Protein AF-A0A6I0E2K1-F1 (afdb_monomer_lite)

Radius of gyration: 10.84 Å; chains: 1; bounding box: 23×18×30 Å

S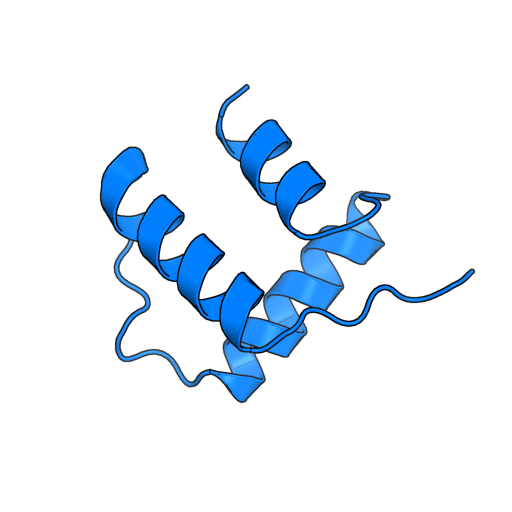econdary structure (DSSP, 8-state):
-PPP---HHHHHHHHHHHHHHH----TTS-HHHHHHHHHHHHHHTT--SHHHHHHHH--

Structure (mmCIF, N/CA/C/O backbone):
data_AF-A0A6I0E2K1-F1
#
_entry.id   AF-A0A6I0E2K1-F1
#
loop_
_atom_site.group_PDB
_atom_site.id
_atom_site.type_symbol
_atom_site.label_atom_id
_atom_site.label_alt_id
_atom_site.la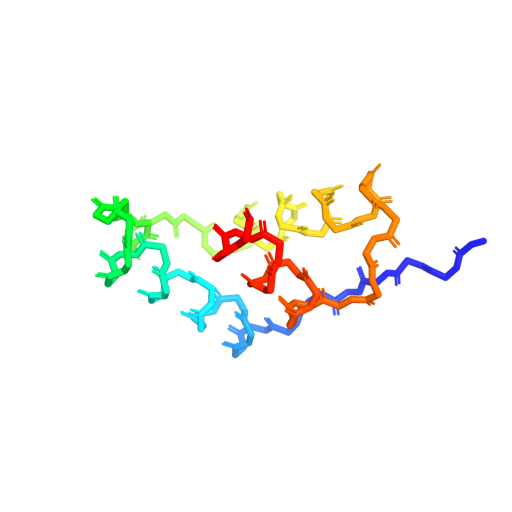bel_comp_id
_atom_site.label_asym_id
_atom_site.label_entity_id
_atom_site.label_seq_id
_atom_site.pdbx_PDB_ins_code
_atom_site.Cartn_x
_atom_site.Cartn_y
_atom_site.Cartn_z
_atom_site.occupancy
_atom_site.B_iso_or_equiv
_atom_site.auth_seq_id
_atom_site.auth_comp_id
_atom_site.auth_asym_id
_atom_site.auth_atom_id
_atom_site.pdbx_PDB_model_num
ATOM 1 N N . MET A 1 1 ? 10.288 -5.993 -20.590 1.00 58.12 1 MET A N 1
ATOM 2 C CA . MET A 1 1 ? 9.365 -5.090 -19.871 1.00 58.12 1 MET A CA 1
ATOM 3 C C . MET A 1 1 ? 9.987 -4.824 -18.510 1.00 58.12 1 MET A C 1
ATOM 5 O O . MET A 1 1 ? 10.330 -5.792 -17.841 1.00 58.12 1 MET A O 1
ATOM 9 N N . ILE A 1 2 ? 10.258 -3.565 -18.162 1.00 60.28 2 ILE A N 1
ATOM 10 C CA . ILE A 1 2 ? 10.849 -3.218 -16.861 1.00 60.28 2 ILE A CA 1
ATOM 11 C C . ILE A 1 2 ? 9.783 -3.521 -15.805 1.00 60.28 2 ILE A C 1
ATOM 13 O O . ILE A 1 2 ? 8.684 -2.983 -15.892 1.00 60.28 2 ILE A O 1
ATOM 17 N N . ARG A 1 3 ? 10.067 -4.444 -14.878 1.00 73.19 3 ARG A N 1
ATOM 18 C CA . ARG A 1 3 ? 9.174 -4.718 -13.746 1.00 73.19 3 ARG A CA 1
ATOM 19 C C . ARG A 1 3 ?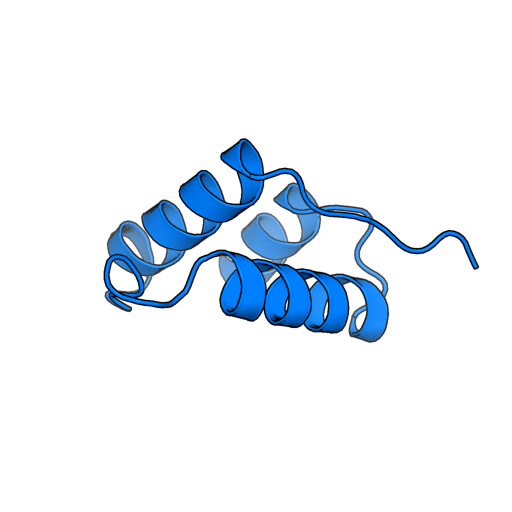 9.334 -3.588 -12.742 1.00 73.19 3 ARG A C 1
ATOM 21 O O . ARG A 1 3 ? 10.456 -3.325 -12.318 1.00 73.19 3 ARG A O 1
ATOM 28 N N . TYR A 1 4 ? 8.230 -2.949 -12.374 1.00 83.38 4 TYR A N 1
ATOM 29 C CA . TYR A 1 4 ? 8.234 -2.005 -11.265 1.00 83.38 4 TYR A CA 1
ATOM 30 C C . TYR A 1 4 ? 8.376 -2.774 -9.947 1.00 83.38 4 TYR A C 1
ATOM 32 O O . TYR A 1 4 ? 7.651 -3.748 -9.719 1.00 83.38 4 TYR A O 1
ATOM 40 N N . GLU A 1 5 ? 9.316 -2.340 -9.110 1.00 87.88 5 GLU A N 1
ATOM 41 C CA . GLU A 1 5 ? 9.503 -2.828 -7.746 1.00 87.88 5 GLU A CA 1
ATOM 42 C C . GLU A 1 5 ? 9.071 -1.724 -6.781 1.00 87.88 5 GLU A C 1
ATOM 44 O O . GLU A 1 5 ? 9.637 -0.631 -6.784 1.00 87.88 5 GLU A O 1
ATOM 49 N N . ILE A 1 6 ? 8.055 -2.001 -5.965 1.00 90.69 6 ILE A N 1
ATOM 50 C CA . ILE A 1 6 ? 7.499 -1.001 -5.051 1.00 90.69 6 ILE A CA 1
ATOM 51 C C . ILE A 1 6 ? 8.354 -0.901 -3.780 1.00 90.69 6 ILE A C 1
ATOM 53 O O . ILE A 1 6 ? 8.766 -1.906 -3.183 1.00 90.69 6 ILE A O 1
ATOM 57 N N . GLY A 1 7 ? 8.625 0.327 -3.335 1.00 91.69 7 GLY A N 1
ATOM 58 C CA . GLY A 1 7 ? 9.336 0.583 -2.090 1.00 91.69 7 GLY A CA 1
ATOM 59 C C . GLY A 1 7 ? 8.506 0.210 -0.859 1.00 91.69 7 GLY A C 1
ATOM 60 O O . GLY A 1 7 ? 7.275 0.165 -0.887 1.00 91.69 7 GLY A O 1
ATOM 61 N N . ILE A 1 8 ? 9.171 -0.031 0.276 1.00 91.00 8 ILE A N 1
ATOM 62 C CA . ILE A 1 8 ? 8.464 -0.287 1.543 1.00 91.00 8 ILE A CA 1
ATOM 63 C C . ILE A 1 8 ? 7.693 0.946 2.037 1.00 91.00 8 ILE A C 1
ATOM 65 O O . ILE A 1 8 ? 6.640 0.801 2.654 1.00 91.00 8 ILE A O 1
ATOM 69 N N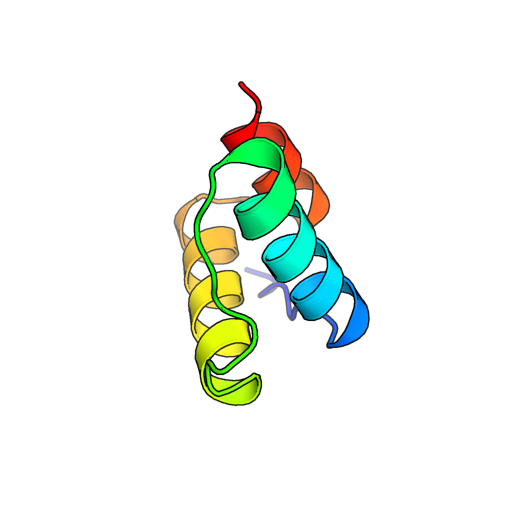 . VAL A 1 9 ? 8.200 2.148 1.746 1.00 92.81 9 VAL A N 1
ATOM 70 C CA . VAL A 1 9 ? 7.534 3.420 2.064 1.00 92.81 9 VAL A CA 1
ATOM 71 C C . VAL A 1 9 ? 6.251 3.552 1.246 1.00 92.81 9 VAL A C 1
ATOM 73 O O . VAL A 1 9 ? 5.184 3.733 1.827 1.00 92.81 9 VAL A O 1
AT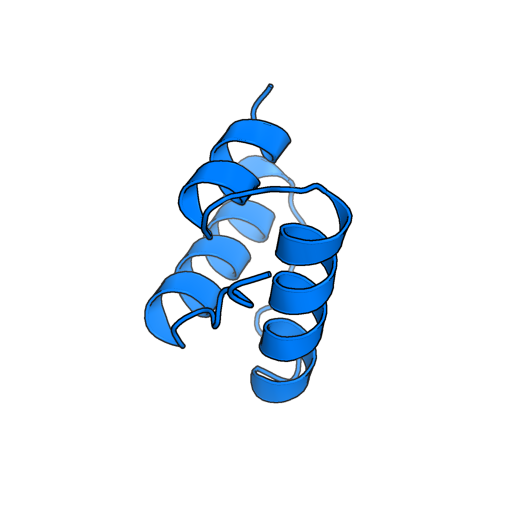OM 76 N N . ASP A 1 10 ? 6.329 3.333 -0.067 1.00 92.50 10 ASP A N 1
ATOM 77 C CA . ASP A 1 10 ? 5.169 3.383 -0.965 1.00 92.50 10 ASP A CA 1
ATOM 78 C C . ASP A 1 10 ? 4.133 2.316 -0.604 1.00 92.50 10 ASP A C 1
ATOM 80 O O . ASP A 1 10 ? 2.940 2.594 -0.545 1.00 92.50 10 ASP A O 1
ATOM 84 N N . THR A 1 11 ? 4.587 1.108 -0.253 1.00 93.69 11 THR A N 1
ATOM 85 C CA . THR A 1 11 ? 3.710 0.032 0.239 1.00 93.69 11 THR A CA 1
ATOM 86 C C . THR A 1 11 ? 2.909 0.489 1.461 1.00 93.69 11 THR A C 1
ATOM 88 O O . THR A 1 11 ? 1.706 0.246 1.534 1.00 93.69 11 THR A O 1
ATOM 91 N N . ARG A 1 12 ? 3.549 1.176 2.420 1.00 93.69 12 ARG A N 1
ATOM 92 C CA . ARG A 1 12 ? 2.857 1.720 3.601 1.00 93.69 12 ARG A CA 1
ATOM 93 C C . ARG A 1 12 ? 1.897 2.847 3.236 1.00 93.69 12 ARG A C 1
ATOM 95 O O . ARG A 1 12 ? 0.827 2.921 3.832 1.00 93.69 12 ARG A O 1
ATOM 102 N N . ASN A 1 13 ? 2.260 3.690 2.272 1.00 93.62 13 ASN A N 1
ATOM 103 C CA . ASN A 1 13 ? 1.386 4.752 1.789 1.00 93.62 13 ASN A CA 1
ATOM 104 C C . ASN A 1 13 ? 0.116 4.177 1.143 1.00 93.62 13 ASN A C 1
ATOM 106 O O . ASN A 1 13 ? -0.985 4.593 1.484 1.00 93.62 13 ASN A O 1
ATOM 110 N N . VAL A 1 14 ? 0.252 3.143 0.307 1.00 92.69 14 VAL A N 1
ATOM 111 C CA . VAL A 1 14 ? -0.893 2.435 -0.287 1.00 92.69 14 VAL A CA 1
ATOM 112 C C . VAL A 1 14 ? -1.770 1.793 0.790 1.00 92.69 14 VAL A C 1
ATOM 114 O O . VAL A 1 14 ? -2.984 1.943 0.736 1.00 92.69 14 VAL A O 1
ATOM 117 N N . ILE A 1 15 ? -1.187 1.126 1.795 1.00 94.19 15 ILE A N 1
ATOM 118 C CA . ILE A 1 15 ? -1.956 0.569 2.927 1.00 94.19 15 ILE A CA 1
ATOM 119 C C . ILE A 1 15 ? -2.758 1.665 3.636 1.00 94.19 15 ILE A C 1
ATOM 121 O O . ILE A 1 15 ? -3.922 1.454 3.963 1.00 94.19 15 ILE A O 1
ATOM 125 N N . LYS A 1 16 ? -2.144 2.830 3.864 1.00 94.38 16 LYS A N 1
ATOM 126 C CA . LYS A 1 16 ? -2.815 3.967 4.493 1.00 94.38 16 LYS A CA 1
ATOM 127 C C . LYS A 1 16 ? -3.985 4.467 3.643 1.00 94.38 16 LYS A C 1
ATOM 129 O O . LYS A 1 16 ? -5.073 4.608 4.173 1.00 94.38 16 LYS A O 1
ATOM 134 N N . ILE A 1 17 ? -3.787 4.668 2.342 1.00 93.56 17 ILE A N 1
ATOM 135 C CA . ILE A 1 17 ? -4.842 5.123 1.421 1.00 93.56 17 ILE A CA 1
ATOM 136 C C . ILE A 1 17 ? -5.995 4.115 1.361 1.00 93.56 17 ILE A C 1
ATOM 138 O O . ILE A 1 17 ? -7.156 4.500 1.407 1.00 93.56 17 ILE A O 1
ATOM 142 N N . LEU A 1 18 ? -5.693 2.813 1.315 1.00 93.00 18 LEU A N 1
ATOM 143 C CA . LEU A 1 18 ? -6.715 1.761 1.345 1.00 93.00 18 LEU A CA 1
ATOM 144 C C . LEU A 1 18 ? -7.567 1.807 2.620 1.00 93.00 18 LEU A C 1
ATOM 146 O O . LEU A 1 18 ? -8.768 1.550 2.555 1.00 93.00 18 LEU A O 1
ATOM 150 N N . LEU A 1 19 ? -6.965 2.155 3.756 1.00 95.12 19 LEU A N 1
ATOM 151 C CA . LEU A 1 19 ? -7.687 2.339 5.009 1.00 95.12 19 LEU A CA 1
ATOM 152 C C . LEU A 1 19 ? -8.492 3.645 5.017 1.00 95.12 19 LEU A C 1
ATOM 154 O O . LEU A 1 19 ? -9.681 3.612 5.322 1.00 95.12 19 LEU A O 1
ATOM 158 N N . ASP A 1 20 ? -7.854 4.766 4.683 1.00 94.38 20 ASP A N 1
ATOM 159 C CA . ASP A 1 20 ? -8.419 6.111 4.824 1.00 94.38 20 ASP A CA 1
ATOM 160 C C . ASP A 1 20 ? -9.544 6.375 3.804 1.00 94.38 20 ASP A C 1
ATOM 162 O O . ASP A 1 20 ? -10.602 6.881 4.179 1.00 94.38 20 ASP A O 1
ATOM 166 N N . ASP A 1 21 ? -9.353 5.983 2.539 1.00 93.25 21 ASP A N 1
ATOM 167 C CA . ASP A 1 21 ? -10.282 6.300 1.443 1.00 93.25 21 ASP A CA 1
ATOM 168 C C . ASP A 1 21 ? -11.311 5.181 1.200 1.00 93.25 21 ASP A C 1
ATOM 170 O O . ASP A 1 21 ? -12.419 5.442 0.730 1.00 93.25 21 ASP A O 1
ATOM 174 N N . PHE A 1 22 ? -10.961 3.926 1.516 1.00 91.81 22 PHE A N 1
ATOM 175 C CA . PHE A 1 22 ? -11.781 2.750 1.183 1.00 91.81 22 PHE A CA 1
ATOM 176 C C . PHE A 1 22 ? -12.183 1.891 2.391 1.00 91.81 22 PHE A C 1
ATOM 178 O O . PHE A 1 22 ? -12.979 0.964 2.234 1.00 91.81 22 PHE A O 1
ATOM 185 N N . GLY A 1 23 ? -11.661 2.164 3.592 1.00 93.56 23 GLY A N 1
ATOM 186 C CA . GLY A 1 23 ? -11.982 1.409 4.808 1.00 93.56 23 GLY A CA 1
ATOM 187 C C . GLY A 1 23 ? -11.383 -0.003 4.877 1.00 93.56 23 GLY A C 1
ATOM 188 O O . GLY A 1 23 ? -11.787 -0.789 5.735 1.00 93.56 23 GLY A O 1
ATOM 189 N N . TYR A 1 24 ? -10.435 -0.353 4.000 1.00 92.88 24 TYR A N 1
ATOM 190 C CA . TYR A 1 24 ? -9.778 -1.663 4.008 1.00 92.88 24 TYR A CA 1
ATOM 191 C C . TYR A 1 24 ? -8.514 -1.653 4.873 1.00 92.88 24 TYR A C 1
ATOM 193 O O . TYR A 1 24 ? -7.498 -1.057 4.513 1.00 92.88 24 TYR A O 1
ATOM 201 N N . ASP A 1 25 ? -8.549 -2.372 5.997 1.00 93.62 25 ASP A N 1
ATOM 202 C CA . ASP A 1 25 ? -7.411 -2.458 6.913 1.00 93.62 25 ASP A CA 1
ATOM 203 C C . ASP A 1 25 ? -6.443 -3.594 6.543 1.00 93.62 25 ASP A C 1
ATOM 205 O O . ASP A 1 25 ? -6.739 -4.779 6.701 1.00 93.62 25 ASP A O 1
ATOM 209 N N . PHE A 1 26 ? -5.253 -3.214 6.073 1.00 94.31 26 PHE A N 1
ATOM 210 C CA . PHE A 1 26 ? -4.141 -4.127 5.791 1.00 94.31 26 PHE A CA 1
ATOM 211 C C . PHE A 1 26 ? -2.936 -3.913 6.721 1.00 94.31 26 PHE A C 1
ATOM 213 O O . PHE A 1 26 ? -1.844 -4.397 6.424 1.00 94.31 26 PHE A O 1
ATOM 220 N N . ARG A 1 27 ? -3.083 -3.191 7.841 1.00 91.44 27 ARG A N 1
ATOM 221 C CA . ARG A 1 27 ? -1.946 -2.857 8.723 1.00 91.44 27 ARG A CA 1
ATOM 222 C C . ARG A 1 27 ? -1.301 -4.083 9.371 1.00 91.44 27 ARG A C 1
ATOM 224 O O . ARG A 1 27 ? -0.080 -4.111 9.505 1.00 91.44 27 ARG A O 1
ATOM 231 N N . ASP A 1 28 ? -2.100 -5.098 9.688 1.00 92.31 28 ASP A N 1
ATOM 232 C CA . ASP A 1 28 ? -1.631 -6.374 10.251 1.00 92.31 28 ASP A CA 1
ATOM 233 C C . ASP A 1 28 ? -1.240 -7.401 9.175 1.00 92.31 28 ASP A C 1
ATOM 235 O O . ASP A 1 28 ? -0.854 -8.535 9.469 1.00 92.31 28 ASP A O 1
ATOM 239 N N . TYR A 1 29 ? -1.330 -7.024 7.899 1.00 93.50 29 TYR A N 1
ATOM 240 C CA . TYR A 1 29 ? -0.977 -7.904 6.801 1.00 93.50 29 TYR A CA 1
ATOM 241 C C . TYR A 1 29 ? 0.547 -7.979 6.614 1.00 93.50 29 TYR A C 1
ATOM 243 O O . TYR A 1 29 ? 1.272 -6.990 6.725 1.00 93.50 29 TYR A O 1
ATOM 251 N N . ALA A 1 30 ? 1.057 -9.163 6.261 1.00 94.12 30 ALA A N 1
ATOM 252 C CA . ALA A 1 30 ? 2.485 -9.367 6.027 1.00 94.12 30 ALA A CA 1
ATOM 253 C C . ALA A 1 30 ? 3.008 -8.475 4.882 1.00 94.12 30 ALA A C 1
ATOM 255 O O . ALA A 1 30 ? 2.720 -8.721 3.707 1.00 94.12 30 ALA A O 1
ATOM 256 N N . LEU A 1 31 ? 3.832 -7.473 5.218 1.00 91.56 31 LEU A N 1
ATOM 257 C CA . LEU A 1 31 ? 4.316 -6.447 4.281 1.00 91.56 31 LEU A CA 1
ATOM 258 C C . LEU A 1 31 ? 4.981 -7.025 3.028 1.00 91.56 31 LEU A C 1
ATOM 260 O O . LEU A 1 31 ? 4.697 -6.569 1.927 1.00 91.56 31 LEU A O 1
ATOM 264 N N . THR A 1 32 ? 5.828 -8.049 3.160 1.00 91.94 32 THR A N 1
ATOM 265 C CA . THR A 1 32 ? 6.492 -8.685 2.008 1.00 91.94 32 THR A CA 1
ATOM 266 C C . THR A 1 32 ? 5.488 -9.329 1.053 1.00 91.94 32 THR A C 1
ATOM 268 O O . THR A 1 32 ? 5.632 -9.232 -0.166 1.00 91.94 32 THR A O 1
ATOM 271 N N . SER A 1 33 ? 4.455 -9.972 1.596 1.00 93.31 33 SER A N 1
ATOM 272 C CA . SER A 1 33 ? 3.382 -10.563 0.796 1.00 93.31 33 SER A CA 1
ATOM 273 C C . SER A 1 33 ? 2.539 -9.479 0.132 1.00 93.31 33 SER A C 1
ATOM 275 O O . SER A 1 33 ? 2.176 -9.625 -1.033 1.00 93.31 33 SER A O 1
ATOM 277 N N . PHE A 1 34 ? 2.263 -8.380 0.841 1.00 94.12 34 PHE A N 1
ATOM 278 C CA . PHE A 1 34 ? 1.495 -7.261 0.298 1.00 94.12 34 PHE A CA 1
ATOM 279 C C . PHE A 1 34 ? 2.246 -6.581 -0.837 1.00 94.12 34 PHE A C 1
ATOM 281 O O . PHE A 1 34 ? 1.696 -6.422 -1.919 1.00 94.12 34 PHE A O 1
ATOM 288 N N . LYS A 1 35 ? 3.534 -6.290 -0.617 1.00 93.25 35 LYS A N 1
ATOM 289 C CA . LYS A 1 35 ? 4.462 -5.743 -1.608 1.00 93.25 35 LYS A CA 1
ATOM 290 C C . LYS A 1 35 ? 4.378 -6.529 -2.918 1.00 93.25 35 LYS A C 1
ATOM 292 O O . LYS A 1 35 ? 4.063 -5.958 -3.955 1.00 93.25 35 LYS A O 1
ATOM 297 N N . ARG A 1 36 ? 4.542 -7.856 -2.855 1.00 92.94 36 ARG A N 1
ATOM 298 C CA . ARG A 1 36 ? 4.461 -8.736 -4.037 1.00 92.94 36 ARG A CA 1
ATOM 299 C C . ARG A 1 36 ? 3.104 -8.676 -4.740 1.00 92.94 36 ARG A C 1
ATOM 301 O O . ARG A 1 36 ? 3.045 -8.754 -5.964 1.00 92.94 36 ARG A O 1
ATOM 308 N N . ARG A 1 37 ? 2.006 -8.558 -3.984 1.00 93.25 37 ARG A N 1
ATOM 309 C CA . ARG A 1 37 ? 0.659 -8.410 -4.560 1.00 93.25 37 ARG A CA 1
ATOM 310 C C . ARG A 1 37 ? 0.497 -7.062 -5.252 1.00 93.25 37 ARG A C 1
ATOM 312 O O . ARG A 1 37 ? -0.001 -7.039 -6.370 1.00 93.25 37 ARG A O 1
ATOM 319 N N . LEU A 1 38 ? 0.951 -5.972 -4.636 1.00 93.00 38 LEU A N 1
ATOM 320 C CA . LEU A 1 38 ? 0.919 -4.643 -5.246 1.00 93.00 38 LE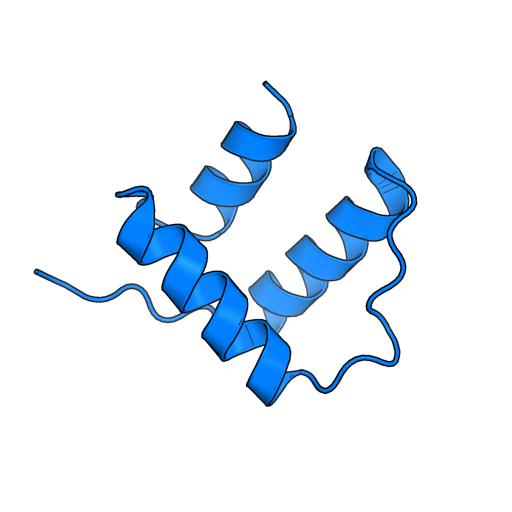U A CA 1
ATOM 321 C C . LEU A 1 38 ? 1.750 -4.602 -6.528 1.00 93.00 38 LEU A C 1
ATOM 323 O O . LEU A 1 38 ? 1.254 -4.154 -7.554 1.00 93.00 38 LEU A O 1
ATOM 327 N N . GLU A 1 39 ? 2.965 -5.150 -6.513 1.00 93.12 39 GLU A N 1
ATOM 328 C CA . GLU A 1 39 ? 3.798 -5.277 -7.715 1.00 93.12 39 GLU A CA 1
ATOM 329 C C . GLU A 1 39 ? 3.076 -6.057 -8.811 1.00 93.12 39 GLU A C 1
ATOM 331 O O . GLU A 1 39 ? 3.081 -5.655 -9.973 1.00 93.12 39 GLU A O 1
ATOM 336 N N . HIS A 1 40 ? 2.422 -7.165 -8.462 1.00 93.31 40 HIS A N 1
ATOM 337 C CA . HIS A 1 40 ? 1.648 -7.934 -9.426 1.00 93.31 40 HIS A CA 1
ATOM 338 C C . HIS A 1 40 ? 0.486 -7.121 -10.015 1.00 93.31 40 HIS A C 1
ATOM 340 O O . HIS A 1 40 ? 0.294 -7.130 -11.230 1.00 93.31 40 HIS A O 1
ATOM 346 N N . VAL A 1 41 ? -0.257 -6.382 -9.188 1.00 92.00 41 VAL A N 1
ATOM 347 C CA . VAL A 1 41 ? -1.364 -5.520 -9.633 1.00 92.00 41 VAL A CA 1
ATOM 348 C C . VAL A 1 41 ? -0.858 -4.394 -10.538 1.00 92.00 41 VAL A C 1
ATOM 350 O O . VAL A 1 41 ? -1.405 -4.202 -11.621 1.00 92.00 41 VAL A O 1
ATOM 353 N N . ILE A 1 42 ? 0.215 -3.701 -10.155 1.00 91.12 42 ILE A N 1
ATOM 354 C CA . ILE A 1 42 ? 0.818 -2.612 -10.939 1.00 91.12 42 ILE A CA 1
ATOM 355 C C . ILE A 1 42 ? 1.253 -3.128 -12.313 1.00 91.12 42 ILE A C 1
ATOM 357 O O . ILE A 1 42 ? 0.845 -2.591 -13.342 1.00 91.12 42 ILE A O 1
ATOM 361 N N . ASN A 1 43 ? 2.008 -4.229 -12.339 1.00 91.25 43 ASN A N 1
ATOM 362 C CA . ASN A 1 43 ? 2.519 -4.793 -13.585 1.00 91.25 43 ASN A CA 1
ATOM 363 C C . ASN A 1 43 ? 1.398 -5.365 -14.477 1.00 91.25 43 ASN A C 1
ATOM 365 O O . ASN A 1 43 ? 1.456 -5.211 -15.695 1.00 91.25 43 ASN A O 1
ATOM 369 N N . SER A 1 44 ? 0.377 -6.011 -13.899 1.00 91.25 44 SER A N 1
ATOM 370 C CA . SER A 1 44 ? -0.742 -6.591 -14.667 1.00 91.25 44 SER A CA 1
ATOM 371 C C . SER A 1 44 ? -1.682 -5.542 -15.259 1.00 91.25 44 SER A C 1
ATOM 373 O O . SER A 1 44 ? -2.274 -5.786 -16.306 1.00 91.25 44 SER A O 1
ATOM 375 N N . ASN A 1 45 ? -1.775 -4.366 -14.638 1.00 89.50 45 ASN A N 1
ATOM 376 C CA . ASN A 1 45 ? -2.582 -3.251 -15.130 1.00 89.50 45 ASN A CA 1
ATOM 377 C C . ASN A 1 45 ? -1.779 -2.257 -15.989 1.00 89.50 45 ASN A C 1
ATOM 379 O O . ASN A 1 45 ? -2.313 -1.226 -16.388 1.00 89.50 45 ASN A O 1
ATOM 383 N N . GLY A 1 46 ? -0.502 -2.541 -16.282 1.00 87.94 46 GLY A N 1
ATOM 384 C CA . GLY A 1 46 ? 0.355 -1.653 -17.078 1.00 87.94 46 GLY A CA 1
ATOM 385 C C . GLY A 1 46 ? 0.629 -0.300 -16.411 1.00 87.94 46 GLY A C 1
ATOM 386 O O . GLY A 1 46 ? 0.923 0.678 -17.099 1.00 87.94 46 GLY A O 1
ATOM 387 N N . LEU A 1 47 ? 0.513 -0.237 -15.083 1.00 89.62 47 LEU A N 1
ATOM 388 C CA . LEU A 1 47 ? 0.768 0.966 -14.301 1.00 89.62 47 LEU A CA 1
ATOM 389 C C . LEU A 1 47 ? 2.278 1.184 -14.169 1.00 89.62 47 LEU A C 1
ATOM 391 O O . LEU A 1 47 ? 3.062 0.233 -14.144 1.00 89.62 47 LEU A O 1
ATOM 395 N N . ARG A 1 48 ? 2.690 2.451 -14.105 1.00 85.69 48 ARG A N 1
ATOM 396 C CA . ARG A 1 48 ? 4.111 2.817 -14.023 1.00 85.69 48 ARG A CA 1
ATOM 397 C C . ARG A 1 48 ? 4.686 2.630 -12.622 1.00 85.69 48 ARG A C 1
ATOM 399 O O . ARG A 1 48 ? 5.842 2.235 -12.507 1.00 85.69 48 ARG A O 1
ATOM 406 N N . ASP A 1 49 ? 3.887 2.909 -11.597 1.00 87.56 49 ASP A N 1
ATOM 407 C CA . ASP A 1 49 ? 4.319 2.996 -10.204 1.00 87.56 49 ASP A CA 1
ATOM 408 C C . ASP A 1 49 ? 3.132 2.928 -9.219 1.00 87.56 49 ASP A C 1
ATOM 410 O O . ASP A 1 49 ? 1.976 2.706 -9.602 1.00 87.56 49 ASP A O 1
ATOM 414 N N . ALA A 1 50 ? 3.441 3.087 -7.929 1.00 87.81 50 ALA A N 1
ATOM 415 C CA . ALA A 1 50 ? 2.472 3.145 -6.841 1.00 87.81 50 ALA A CA 1
ATOM 416 C C . ALA A 1 50 ? 1.489 4.322 -6.967 1.00 87.81 50 ALA A C 1
ATOM 418 O O . ALA A 1 50 ? 0.304 4.151 -6.683 1.00 87.81 50 ALA A O 1
ATOM 419 N N . ASP A 1 51 ? 1.945 5.486 -7.432 1.00 87.06 51 ASP A N 1
ATOM 420 C CA . ASP A 1 51 ? 1.085 6.659 -7.622 1.00 87.06 51 ASP A CA 1
ATOM 421 C C . ASP A 1 51 ? 0.057 6.415 -8.731 1.00 87.06 51 ASP A C 1
ATOM 423 O O . ASP A 1 51 ? -1.110 6.790 -8.605 1.00 87.06 51 ASP A O 1
ATOM 427 N N . GLY A 1 52 ? 0.448 5.701 -9.788 1.00 88.88 52 GLY A N 1
ATOM 428 C CA . GLY A 1 52 ? -0.460 5.224 -10.824 1.00 88.88 52 GLY A CA 1
ATOM 429 C C . GLY A 1 52 ? -1.529 4.272 -10.282 1.00 88.88 52 GLY A C 1
ATOM 430 O O . GLY A 1 52 ? -2.675 4.333 -10.726 1.00 88.88 52 GLY A O 1
ATOM 431 N N . LEU A 1 53 ? -1.192 3.429 -9.298 1.00 88.31 53 LEU A N 1
ATOM 432 C CA . LEU A 1 53 ? -2.172 2.580 -8.612 1.00 88.31 53 LEU A CA 1
ATOM 433 C C . LEU A 1 53 ? -3.154 3.413 -7.790 1.00 88.31 53 LEU A C 1
ATOM 435 O O . LEU A 1 53 ? -4.359 3.234 -7.937 1.00 88.31 53 LEU A O 1
ATOM 439 N N . VAL A 1 54 ? -2.654 4.334 -6.966 1.00 88.06 54 VAL A N 1
ATOM 440 C CA . VAL A 1 54 ? -3.487 5.235 -6.153 1.00 88.06 54 VAL A CA 1
ATOM 441 C C . VAL A 1 54 ? -4.426 6.055 -7.036 1.00 88.06 54 VAL A C 1
ATOM 443 O O . VAL A 1 54 ? -5.634 6.063 -6.812 1.00 88.06 54 VAL A O 1
ATOM 446 N N . SER A 1 55 ? -3.895 6.658 -8.101 1.00 89.00 55 SER A N 1
ATOM 447 C CA . SER A 1 55 ? -4.679 7.444 -9.059 1.00 89.00 55 SER A CA 1
ATOM 448 C C . SER A 1 55 ? -5.784 6.612 -9.708 1.00 89.00 55 SER A C 1
ATOM 450 O O . SER A 1 55 ? -6.862 7.128 -9.996 1.00 89.00 55 SER A O 1
ATOM 452 N N . ARG A 1 56 ? -5.534 5.317 -9.943 1.00 87.75 56 ARG A N 1
ATOM 453 C CA . ARG A 1 56 ? -6.523 4.401 -10.515 1.00 87.75 56 ARG A CA 1
ATOM 454 C C . ARG A 1 56 ? -7.582 3.957 -9.509 1.00 87.75 56 ARG A C 1
ATOM 456 O O . ARG A 1 56 ? -8.682 3.632 -9.928 1.00 87.75 56 ARG A O 1
ATOM 463 N N . LEU A 1 57 ? -7.259 3.916 -8.219 1.00 84.44 57 LEU A N 1
ATOM 464 C CA . LEU A 1 57 ? -8.222 3.603 -7.162 1.00 84.44 57 LEU A CA 1
ATOM 465 C C . LEU A 1 57 ? -9.196 4.766 -6.921 1.00 84.44 57 LEU A C 1
ATOM 467 O O . LEU A 1 57 ? -10.355 4.527 -6.604 1.00 84.44 57 LEU A O 1
ATOM 471 N N . GLN A 1 58 ? -8.737 6.008 -7.090 1.00 80.00 58 GLN A N 1
ATOM 472 C CA . GLN A 1 58 ? -9.526 7.221 -6.839 1.00 80.00 58 GLN A CA 1
ATOM 473 C C . GLN A 1 58 ? -10.401 7.686 -8.030 1.00 80.00 58 GLN A C 1
ATOM 475 O O . GLN A 1 58 ? -11.165 8.634 -7.860 1.00 80.00 58 GLN A O 1
ATOM 480 N N . ASN A 1 59 ? -10.310 7.052 -9.211 1.00 70.12 59 ASN A N 1
ATOM 481 C CA . ASN A 1 59 ? -11.067 7.394 -10.436 1.00 70.12 59 ASN A CA 1
ATOM 482 C C . ASN A 1 59 ? -11.838 6.200 -11.007 1.00 70.12 59 ASN A C 1
ATOM 484 O O . ASN A 1 59 ? -13.034 6.370 -11.325 1.00 70.12 59 ASN A O 1
#

pLDDT: mean 89.45, std 7.33, range [58.12, 95.12]

Foldseek 3Di:
DDQDQADLVLLVVLQVCCCPVPVDHCPVPDSVVSRVVVSVVCVVVVHDYSVSVSVVVVD

Sequence (59 aa):
MIRYEIGIVDTRNVIKILLDDFGYDFRDYALTSFKRRLEHVINSNGLRDADGLVSRLQN